Protein AF-A0A925FTX2-F1 (afdb_monomer)

Foldseek 3Di:
DVPVCLLDVPPPDQPDDPNDGDDPDPPPVSVVDCVNVVVLVVLVVLLVVLVVCLVVDPDPVVNVVSVVSNVVSVCSNDPD

Structure (mmCIF, N/CA/C/O backbone):
data_AF-A0A925FTX2-F1
#
_entry.id   AF-A0A925FTX2-F1
#
loop_
_atom_site.group_PDB
_atom_site.id
_atom_site.type_symbol
_atom_site.label_atom_id
_atom_site.label_alt_id
_atom_site.label_comp_id
_atom_site.label_asym_id
_atom_site.label_entity_id
_atom_site.label_seq_id
_atom_site.pdbx_PDB_ins_code
_atom_site.Cartn_x
_atom_site.Cartn_y
_atom_site.Cartn_z
_atom_site.occupancy
_atom_site.B_iso_or_equiv
_atom_site.auth_seq_id
_atom_site.auth_comp_id
_atom_site.auth_asym_id
_atom_site.auth_atom_id
_atom_site.pdbx_PDB_model_num
ATOM 1 N N . GLU A 1 1 ? 6.328 12.183 -5.904 1.00 51.00 1 GLU A N 1
ATOM 2 C CA . GLU A 1 1 ? 5.838 12.380 -7.292 1.00 51.00 1 GLU A CA 1
ATOM 3 C C . GLU A 1 1 ? 6.616 11.611 -8.373 1.00 51.00 1 GLU A C 1
ATOM 5 O O . GLU A 1 1 ? 6.035 11.295 -9.398 1.00 51.00 1 GLU A O 1
ATOM 10 N N . ARG A 1 2 ? 7.871 11.187 -8.147 1.00 53.50 2 ARG A N 1
ATOM 11 C CA . ARG A 1 2 ? 8.683 10.453 -9.148 1.00 53.50 2 ARG A CA 1
ATOM 12 C C . ARG A 1 2 ? 8.307 8.990 -9.420 1.00 53.50 2 ARG A C 1
ATOM 14 O O . ARG A 1 2 ? 8.752 8.417 -10.405 1.00 53.50 2 ARG A O 1
ATOM 21 N N . PHE A 1 3 ? 7.499 8.378 -8.559 1.00 53.62 3 PHE A N 1
ATOM 22 C CA . PHE A 1 3 ? 7.177 6.950 -8.650 1.00 53.62 3 PHE A CA 1
ATOM 23 C C . PHE A 1 3 ? 6.174 6.637 -9.776 1.00 53.62 3 PHE A C 1
ATOM 25 O O . PHE A 1 3 ? 6.216 5.561 -10.360 1.00 53.62 3 PHE A O 1
ATOM 32 N N . ASN A 1 4 ? 5.313 7.599 -10.130 1.00 59.94 4 ASN A N 1
ATOM 33 C CA . ASN A 1 4 ? 4.300 7.417 -11.174 1.00 59.94 4 ASN A CA 1
ATOM 34 C C . ASN A 1 4 ? 4.925 7.319 -12.581 1.00 59.94 4 ASN A C 1
ATOM 36 O O . ASN A 1 4 ? 4.485 6.516 -13.394 1.00 59.94 4 ASN A O 1
ATOM 40 N N . THR A 1 5 ? 6.005 8.066 -12.839 1.00 61.44 5 THR A N 1
ATOM 41 C CA . THR A 1 5 ? 6.738 8.076 -14.123 1.00 61.44 5 THR A CA 1
ATOM 42 C C . THR A 1 5 ? 7.511 6.781 -14.389 1.00 61.44 5 THR A C 1
ATOM 44 O O . THR A 1 5 ? 7.767 6.439 -15.536 1.00 61.44 5 THR A O 1
ATOM 47 N N . ILE A 1 6 ? 7.882 6.047 -13.335 1.00 62.34 6 ILE A N 1
ATOM 48 C CA . ILE A 1 6 ? 8.615 4.776 -13.453 1.00 62.34 6 ILE A CA 1
ATOM 49 C C . ILE A 1 6 ? 7.656 3.624 -13.783 1.00 62.34 6 ILE A C 1
ATOM 51 O O . ILE A 1 6 ? 8.032 2.692 -14.489 1.00 62.34 6 ILE A O 1
ATOM 55 N N . ILE A 1 7 ? 6.418 3.684 -13.285 1.00 64.94 7 ILE A N 1
ATOM 56 C CA . ILE A 1 7 ? 5.429 2.614 -13.475 1.00 64.94 7 ILE A CA 1
ATOM 57 C C . ILE A 1 7 ? 4.635 2.801 -14.767 1.00 64.94 7 ILE A C 1
ATOM 59 O O . ILE A 1 7 ? 4.324 1.820 -15.440 1.00 64.94 7 ILE A O 1
ATOM 63 N N . ASN A 1 8 ? 4.350 4.050 -15.131 1.00 56.44 8 ASN A N 1
ATOM 64 C CA . ASN A 1 8 ? 3.767 4.398 -16.413 1.00 56.44 8 ASN A CA 1
ATOM 65 C C . ASN A 1 8 ? 4.721 5.360 -17.128 1.00 56.44 8 ASN A C 1
ATOM 67 O O . ASN A 1 8 ? 4.622 6.573 -16.913 1.00 56.44 8 ASN A O 1
ATOM 71 N N . PRO A 1 9 ? 5.673 4.857 -17.936 1.00 57.97 9 PRO A N 1
ATOM 72 C CA . PRO A 1 9 ? 6.443 5.734 -18.791 1.00 57.97 9 PRO A CA 1
ATOM 73 C C . PRO A 1 9 ? 5.468 6.309 -19.819 1.00 57.97 9 PRO A C 1
ATOM 75 O O . PRO A 1 9 ? 5.192 5.688 -20.844 1.00 57.97 9 PRO A O 1
ATOM 78 N N . SER A 1 10 ? 4.940 7.513 -19.571 1.00 53.00 10 SER A N 1
ATOM 79 C CA . SER A 1 10 ? 4.596 8.356 -20.704 1.00 53.00 10 SER A CA 1
ATOM 80 C C . SER A 1 10 ? 5.907 8.505 -21.453 1.00 53.00 10 SER A C 1
ATOM 82 O O . SER A 1 10 ? 6.896 8.997 -20.909 1.00 53.00 10 SER A O 1
ATOM 84 N N . THR A 1 11 ? 5.968 7.949 -22.658 1.00 52.22 11 THR A N 1
ATOM 85 C CA . THR A 1 11 ? 7.085 8.177 -23.560 1.00 52.22 11 THR A CA 1
ATOM 86 C C . THR A 1 11 ? 7.173 9.684 -23.721 1.00 52.22 11 THR A C 1
ATOM 88 O O . THR A 1 11 ? 6.384 10.275 -24.459 1.00 52.22 11 THR A O 1
ATOM 91 N N . GLY A 1 12 ? 8.070 10.310 -22.955 1.00 56.09 12 GLY A N 1
ATOM 92 C CA . GLY A 1 12 ? 8.532 11.664 -23.174 1.00 56.09 12 GLY A CA 1
ATOM 93 C C . GLY A 1 12 ? 9.203 11.630 -24.528 1.00 56.09 12 GLY A C 1
ATOM 94 O O . GLY A 1 12 ? 10.398 11.366 -24.632 1.00 56.09 12 GLY A O 1
ATOM 95 N N . GLY A 1 13 ? 8.379 11.748 -25.566 1.00 57.12 13 GLY A N 1
ATOM 96 C CA . GLY A 1 13 ? 8.840 11.839 -26.928 1.00 57.12 13 GLY A CA 1
ATOM 97 C C . GLY A 1 13 ? 9.789 13.028 -27.018 1.00 57.12 13 GLY A C 1
ATOM 98 O O . GLY A 1 13 ? 9.646 13.979 -26.243 1.00 57.12 13 GLY A O 1
ATOM 99 N N . PRO A 1 14 ? 10.771 12.968 -27.923 1.00 55.03 14 PRO A N 1
ATOM 100 C CA . PRO A 1 14 ? 11.711 14.057 -28.123 1.00 55.03 14 PRO A CA 1
ATOM 101 C C . PRO A 1 14 ? 10.952 15.383 -28.224 1.00 55.03 14 PRO A C 1
ATOM 103 O O . PRO A 1 14 ? 10.148 15.582 -29.134 1.00 55.03 14 PRO A O 1
ATOM 106 N N . SER A 1 15 ? 11.168 16.281 -27.262 1.00 60.84 15 SER A N 1
ATOM 107 C CA . SER A 1 15 ? 10.616 17.627 -27.334 1.00 60.84 15 SER A CA 1
ATOM 108 C C . SER A 1 15 ? 11.443 18.391 -28.359 1.00 60.84 15 SER A C 1
ATOM 110 O O . SER A 1 15 ? 12.553 18.840 -28.067 1.00 60.84 15 SER A O 1
ATOM 112 N N . THR A 1 16 ? 10.930 18.467 -29.584 1.00 50.94 16 THR A N 1
ATOM 113 C CA . THR A 1 16 ? 11.543 19.221 -30.675 1.00 50.94 16 THR A CA 1
ATOM 114 C C . THR A 1 16 ? 11.136 20.683 -30.560 1.00 50.94 16 THR A C 1
ATOM 116 O O . THR A 1 16 ? 9.972 21.027 -30.746 1.00 50.94 16 THR A O 1
ATOM 119 N N . PHE A 1 17 ? 12.104 21.556 -30.291 1.00 56.44 17 PHE A N 1
ATOM 120 C CA . PHE A 1 17 ? 11.937 23.004 -30.412 1.00 56.44 17 PHE A CA 1
ATOM 121 C C . PHE A 1 17 ? 12.955 23.496 -31.441 1.00 56.44 17 PHE A C 1
ATOM 123 O O . PHE A 1 17 ? 14.155 23.282 -31.281 1.00 56.44 17 PHE A O 1
ATOM 130 N N . GLY A 1 18 ? 12.483 24.082 -32.545 1.00 65.69 18 GLY A N 1
ATOM 131 C CA . GLY A 1 18 ? 13.359 24.660 -33.574 1.00 65.69 18 GLY A CA 1
ATOM 132 C C . GLY A 1 18 ? 14.358 23.682 -34.213 1.00 65.69 18 GLY A C 1
ATOM 133 O O . GLY A 1 18 ? 15.493 24.062 -34.471 1.00 65.69 18 GLY A O 1
ATOM 134 N N . GLY A 1 19 ? 13.972 22.420 -34.435 1.00 65.00 19 GLY A N 1
ATOM 135 C CA . GLY A 1 19 ? 14.827 21.414 -35.089 1.00 65.00 19 GLY A CA 1
ATOM 136 C C . GLY A 1 19 ? 15.879 20.758 -34.188 1.00 65.00 19 GLY A C 1
ATOM 137 O O . GLY A 1 19 ? 16.557 19.831 -34.624 1.00 65.00 19 GLY A O 1
ATOM 138 N N . ILE A 1 20 ? 15.985 21.172 -32.923 1.00 70.56 20 ILE A N 1
ATOM 139 C CA . ILE A 1 20 ? 16.865 20.538 -31.940 1.00 70.56 20 ILE A CA 1
ATOM 140 C C . ILE A 1 20 ? 16.057 19.500 -31.159 1.00 70.56 20 ILE A C 1
ATOM 142 O O . ILE A 1 20 ? 15.022 19.808 -30.565 1.00 70.56 20 ILE A O 1
ATOM 146 N N 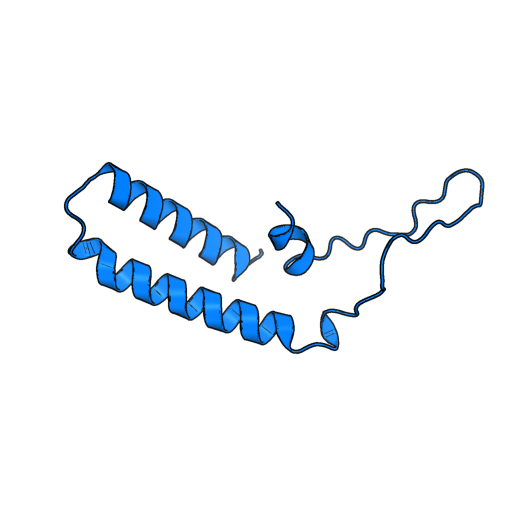. VAL 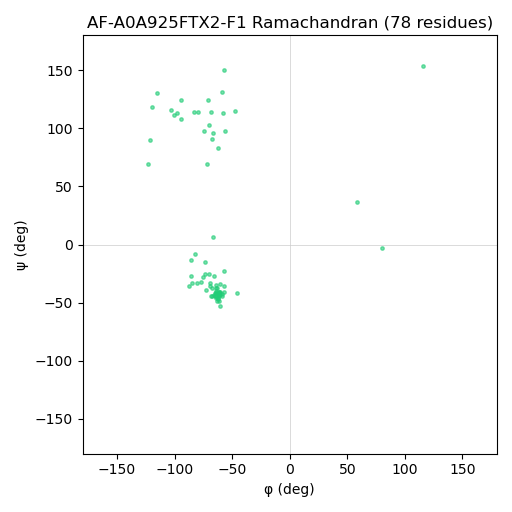A 1 21 ? 16.539 18.257 -31.161 1.00 65.00 21 VAL A N 1
ATOM 147 C CA . VAL A 1 21 ? 16.009 17.166 -30.337 1.00 65.00 21 VAL A CA 1
ATOM 148 C C . VAL A 1 21 ? 16.828 17.101 -29.053 1.00 65.00 21 VAL A C 1
ATOM 150 O O . VAL A 1 21 ? 17.982 16.681 -29.080 1.00 65.00 21 VAL A O 1
ATOM 153 N N . ILE A 1 22 ? 16.240 17.505 -27.926 1.00 65.06 22 ILE A N 1
ATOM 154 C CA . ILE A 1 22 ? 16.883 17.363 -26.615 1.00 65.06 22 ILE A CA 1
ATOM 155 C C . ILE A 1 22 ? 16.257 16.175 -25.886 1.00 65.06 22 ILE A C 1
ATOM 157 O O . ILE A 1 22 ? 15.069 16.180 -25.573 1.00 65.06 22 ILE A O 1
ATOM 161 N N . THR A 1 23 ? 17.064 15.144 -25.633 1.00 61.12 23 THR A N 1
ATOM 162 C CA . THR A 1 23 ? 16.671 13.982 -24.825 1.00 61.12 23 THR A CA 1
ATOM 163 C C . THR A 1 23 ? 17.254 14.152 -23.426 1.00 61.12 23 THR A C 1
ATOM 165 O O . THR A 1 23 ? 18.471 14.107 -23.255 1.00 61.12 23 THR A O 1
ATOM 168 N N . PHE A 1 24 ? 16.404 14.368 -22.422 1.00 56.50 24 PHE A N 1
ATOM 169 C CA . PHE A 1 24 ? 16.827 14.471 -21.025 1.00 56.50 24 PHE A CA 1
ATOM 170 C C . PHE A 1 24 ? 16.616 13.136 -20.301 1.00 56.50 24 PHE A C 1
ATOM 172 O O . PHE A 1 24 ? 15.483 12.728 -20.058 1.00 56.50 24 PHE A O 1
ATOM 179 N N . GLY A 1 25 ? 17.719 12.490 -19.912 1.00 57.75 25 GLY A N 1
ATOM 180 C CA . GLY A 1 25 ? 17.736 11.319 -19.029 1.00 57.75 25 GLY A CA 1
ATOM 181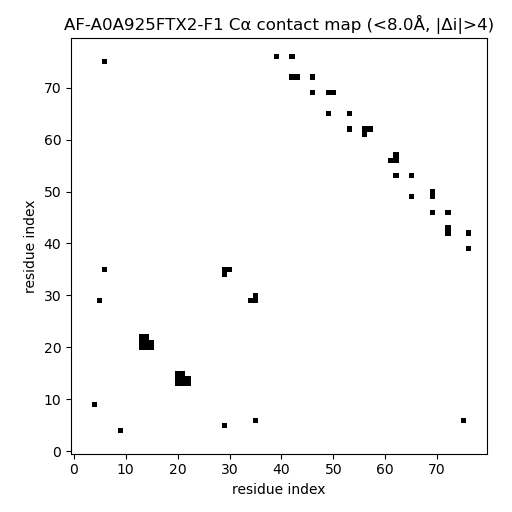 C C . GLY A 1 25 ? 18.265 10.041 -19.694 1.00 57.75 25 GLY A C 1
ATOM 182 O O . GLY A 1 25 ? 18.183 9.901 -20.914 1.00 57.75 25 GLY A O 1
ATOM 183 N N . PRO A 1 26 ? 18.832 9.099 -18.913 1.00 54.19 26 PRO A N 1
ATOM 184 C CA . PRO A 1 26 ? 19.226 7.799 -19.441 1.00 54.19 26 PRO A CA 1
ATOM 185 C C . PRO A 1 26 ? 17.996 7.104 -20.036 1.00 54.19 26 PRO A C 1
ATOM 187 O O . PRO A 1 26 ? 16.958 7.025 -19.377 1.00 54.19 26 PRO A O 1
ATOM 190 N N . SER A 1 27 ? 18.108 6.583 -21.264 1.00 55.62 27 SER A N 1
ATOM 191 C CA . SER A 1 27 ? 17.083 5.726 -21.867 1.00 55.62 27 SER A CA 1
ATOM 192 C C . SER A 1 27 ? 17.107 4.363 -21.170 1.00 55.62 27 SER A C 1
ATOM 194 O O . SER A 1 27 ? 17.583 3.362 -21.710 1.00 55.62 27 SER A O 1
ATOM 196 N N . VAL A 1 28 ? 16.680 4.329 -19.910 1.00 54.25 28 VAL A N 1
ATOM 197 C CA . VAL A 1 28 ? 16.489 3.077 -19.190 1.00 54.25 28 VAL A CA 1
ATOM 198 C C . VAL A 1 28 ? 15.284 2.424 -19.839 1.00 54.25 28 VAL A C 1
ATOM 200 O O . VAL A 1 28 ? 14.148 2.853 -19.647 1.00 54.25 28 VAL A O 1
ATOM 203 N N . ASP A 1 29 ? 15.541 1.425 -20.676 1.00 56.72 29 ASP A N 1
ATOM 204 C CA . ASP A 1 29 ? 14.485 0.593 -21.224 1.00 56.72 29 ASP A CA 1
ATOM 205 C C . ASP A 1 29 ? 13.909 -0.214 -20.061 1.00 56.72 29 ASP A C 1
ATOM 207 O O . ASP A 1 29 ? 14.414 -1.275 -19.700 1.00 56.72 29 ASP A O 1
ATOM 211 N N . VAL A 1 30 ? 12.881 0.337 -19.415 1.00 56.84 30 VAL A N 1
ATOM 212 C CA . VAL A 1 30 ? 12.249 -0.243 -18.225 1.00 56.84 30 VAL A CA 1
ATOM 213 C C . VAL A 1 30 ? 11.752 -1.669 -18.520 1.00 56.84 30 VAL A C 1
ATOM 215 O O . VAL A 1 30 ? 11.657 -2.489 -17.612 1.00 56.84 30 VAL A O 1
ATOM 218 N N . ARG A 1 31 ? 11.519 -2.007 -19.801 1.00 56.72 31 ARG A N 1
ATOM 219 C CA . ARG A 1 31 ? 11.136 -3.350 -20.268 1.00 56.72 31 ARG A CA 1
ATOM 220 C C . ARG A 1 31 ? 12.288 -4.358 -20.235 1.00 56.72 31 ARG A C 1
ATOM 222 O O . ARG A 1 31 ? 12.020 -5.549 -20.141 1.00 56.72 31 ARG A O 1
ATOM 229 N N . LYS A 1 32 ? 13.546 -3.906 -20.309 1.00 57.81 32 LYS A N 1
ATOM 230 C CA . LYS A 1 32 ? 14.750 -4.755 -20.182 1.00 57.81 32 LYS A CA 1
ATOM 231 C C . LYS A 1 32 ? 15.129 -5.038 -18.733 1.00 57.81 32 LYS A C 1
ATOM 233 O O . LYS A 1 32 ? 16.043 -5.815 -18.484 1.00 57.81 32 LYS A O 1
ATOM 238 N N . THR A 1 33 ? 14.470 -4.383 -17.785 1.00 58.97 33 THR A N 1
ATOM 239 C CA . THR A 1 33 ? 14.792 -4.489 -16.366 1.00 58.97 33 THR A CA 1
ATOM 240 C C . THR A 1 33 ? 13.622 -5.133 -15.634 1.00 58.97 33 THR A C 1
ATOM 242 O O . TH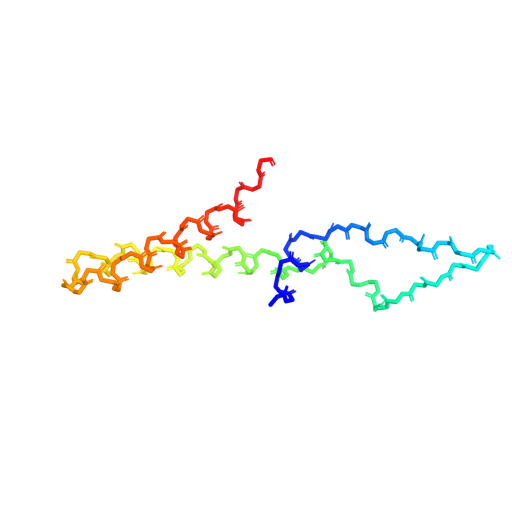R A 1 33 ? 12.492 -4.660 -15.745 1.00 58.97 33 THR A O 1
ATOM 245 N N . ASP A 1 34 ? 13.878 -6.153 -14.814 1.00 72.00 34 ASP A N 1
ATOM 246 C CA . ASP A 1 34 ? 12.845 -6.821 -13.999 1.00 72.00 34 ASP A CA 1
ATOM 247 C C . ASP A 1 34 ? 12.244 -5.925 -12.899 1.00 72.00 34 ASP A C 1
ATOM 249 O O . ASP A 1 34 ? 11.428 -6.364 -12.086 1.00 72.00 34 ASP A O 1
ATOM 253 N N . ILE A 1 35 ? 12.608 -4.641 -12.875 1.00 78.94 35 ILE A N 1
ATOM 254 C CA . ILE A 1 35 ? 12.162 -3.659 -11.890 1.00 78.94 35 ILE A CA 1
ATOM 255 C C . ILE A 1 35 ? 10.636 -3.538 -11.844 1.00 78.94 35 ILE A C 1
ATOM 257 O O . ILE A 1 35 ? 10.074 -3.385 -10.763 1.00 78.94 35 ILE A O 1
ATOM 261 N N . ILE A 1 36 ? 9.949 -3.664 -12.989 1.00 8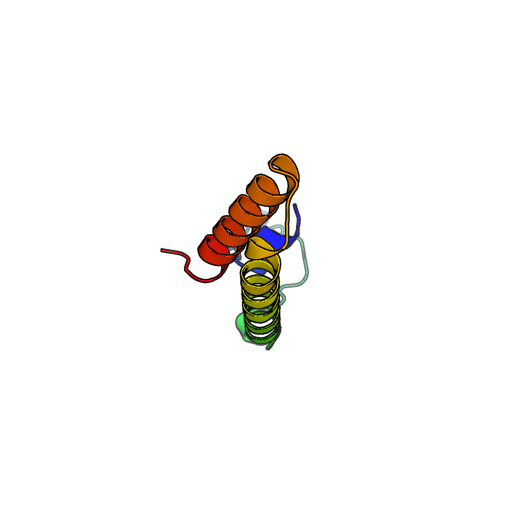0.69 36 ILE A N 1
ATOM 262 C CA . ILE A 1 36 ? 8.481 -3.605 -13.050 1.00 80.69 36 ILE A CA 1
ATOM 263 C C . ILE A 1 36 ? 7.880 -4.824 -12.350 1.00 80.69 36 ILE A C 1
ATOM 265 O O . ILE A 1 36 ? 6.934 -4.687 -11.575 1.00 80.69 36 ILE A O 1
ATOM 269 N N . SER A 1 37 ? 8.428 -6.014 -12.601 1.00 84.50 37 SER A N 1
ATOM 270 C CA . SER A 1 37 ? 7.961 -7.264 -11.997 1.00 84.50 37 SER A CA 1
ATOM 271 C C . SER A 1 37 ? 8.182 -7.261 -10.484 1.00 84.50 37 SER A C 1
ATOM 273 O O . SER A 1 37 ? 7.259 -7.582 -9.733 1.00 84.50 37 SER A O 1
ATOM 275 N N . VAL A 1 38 ? 9.356 -6.810 -10.029 1.00 89.00 38 VAL A N 1
ATOM 276 C CA . VAL A 1 38 ? 9.670 -6.661 -8.600 1.00 89.00 38 VAL A CA 1
ATOM 277 C C . VAL A 1 38 ? 8.753 -5.630 -7.944 1.00 89.00 38 VAL A C 1
ATOM 279 O O . VAL A 1 38 ? 8.132 -5.936 -6.930 1.00 89.00 38 VAL A O 1
ATOM 282 N N . ALA A 1 39 ? 8.589 -4.443 -8.538 1.00 88.12 39 ALA A N 1
ATOM 283 C CA . ALA A 1 39 ? 7.711 -3.401 -8.005 1.00 88.12 39 ALA A CA 1
ATOM 284 C C . ALA A 1 39 ? 6.242 -3.854 -7.931 1.00 88.12 39 ALA A C 1
ATOM 286 O O . ALA A 1 39 ? 5.558 -3.602 -6.943 1.00 88.12 39 ALA A O 1
ATOM 287 N N . LYS A 1 40 ? 5.739 -4.569 -8.945 1.00 89.38 40 LYS A N 1
ATOM 288 C CA . LYS A 1 40 ? 4.387 -5.148 -8.899 1.00 89.38 40 LYS A CA 1
ATOM 289 C C . LYS A 1 40 ? 4.264 -6.206 -7.800 1.00 89.38 40 LYS A C 1
ATOM 291 O O . LYS A 1 40 ? 3.240 -6.248 -7.121 1.00 89.38 40 LYS A O 1
ATOM 296 N N . GLY A 1 41 ? 5.285 -7.042 -7.613 1.00 93.31 41 GLY A N 1
ATOM 297 C CA . GLY A 1 41 ? 5.334 -8.038 -6.543 1.00 93.31 41 GLY A CA 1
ATOM 298 C C . GLY A 1 41 ? 5.282 -7.408 -5.151 1.00 93.31 41 GLY A C 1
ATOM 299 O O . GLY A 1 41 ? 4.440 -7.788 -4.338 1.00 93.31 41 GLY A O 1
ATOM 300 N N . THR A 1 42 ? 6.109 -6.392 -4.897 1.00 94.25 42 THR A N 1
ATOM 301 C CA . THR A 1 42 ? 6.143 -5.69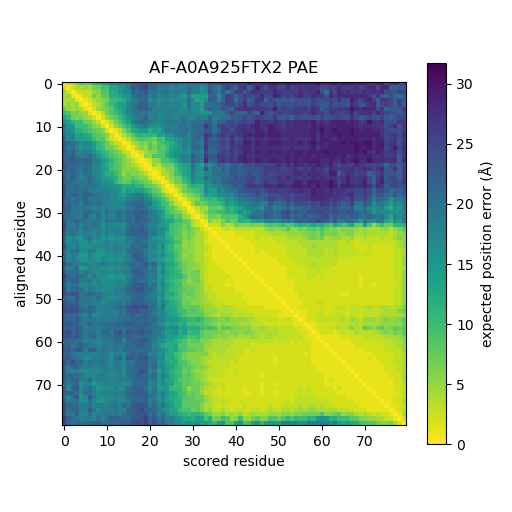5 -3.602 1.00 94.25 42 THR A CA 1
ATOM 302 C C . THR A 1 42 ? 4.835 -4.964 -3.309 1.00 94.25 42 THR A C 1
ATOM 304 O O . THR A 1 42 ? 4.313 -5.067 -2.202 1.00 94.25 42 THR A O 1
ATOM 307 N N . LEU A 1 43 ? 4.244 -4.296 -4.305 1.00 94.31 43 LEU A N 1
ATOM 308 C CA . LEU A 1 43 ? 2.946 -3.631 -4.164 1.00 94.31 43 LEU A CA 1
ATOM 309 C C . LEU A 1 43 ? 1.808 -4.616 -3.858 1.00 94.31 43 LEU A C 1
ATOM 311 O O . LEU A 1 43 ? 0.923 -4.307 -3.060 1.00 94.31 43 LEU A O 1
ATOM 315 N N . ARG A 1 44 ? 1.827 -5.813 -4.461 1.00 95.19 44 ARG A N 1
ATOM 316 C CA . ARG A 1 44 ? 0.857 -6.876 -4.149 1.00 95.19 44 ARG A CA 1
ATOM 317 C C . ARG A 1 44 ? 0.994 -7.364 -2.707 1.00 95.19 44 ARG A C 1
ATOM 319 O O . ARG A 1 44 ? -0.033 -7.546 -2.060 1.00 95.19 44 ARG A O 1
ATOM 326 N N . GLY A 1 45 ? 2.227 -7.531 -2.222 1.00 96.25 45 GLY A N 1
ATOM 327 C CA . GLY A 1 45 ? 2.506 -7.870 -0.823 1.00 96.25 45 GLY A CA 1
ATOM 328 C C . GLY A 1 45 ? 1.981 -6.800 0.133 1.00 96.25 45 GLY A C 1
ATOM 329 O O . GLY A 1 45 ? 1.134 -7.088 0.970 1.00 96.25 45 GLY A O 1
ATOM 330 N N . LEU A 1 46 ? 2.358 -5.539 -0.095 1.00 95.38 46 LEU A N 1
ATOM 331 C CA . LEU A 1 46 ? 1.911 -4.413 0.729 1.00 95.38 46 LEU A CA 1
ATOM 332 C C . LEU A 1 46 ? 0.379 -4.297 0.789 1.00 95.38 46 LEU A C 1
ATOM 334 O O . LEU A 1 46 ? -0.190 -4.056 1.850 1.00 95.38 46 LEU A O 1
ATOM 338 N N . ARG A 1 47 ? -0.315 -4.498 -0.341 1.00 95.50 47 ARG A N 1
ATOM 339 C CA . ARG A 1 47 ? -1.785 -4.507 -0.372 1.00 95.50 47 ARG A CA 1
ATOM 340 C C . ARG A 1 47 ? -2.370 -5.619 0.505 1.00 95.50 47 ARG A C 1
ATOM 342 O O . ARG A 1 47 ? -3.385 -5.393 1.160 1.00 95.50 47 ARG A O 1
ATOM 349 N N . ALA A 1 48 ? -1.768 -6.808 0.495 1.00 96.75 48 ALA A N 1
ATOM 350 C CA . ALA A 1 48 ? -2.209 -7.925 1.325 1.00 96.75 48 ALA A CA 1
ATOM 351 C C . ALA A 1 48 ? -2.017 -7.623 2.819 1.00 96.75 48 ALA A C 1
ATOM 353 O O . ALA A 1 48 ? -2.951 -7.825 3.593 1.00 96.75 48 ALA A O 1
ATOM 354 N N . ASP A 1 49 ? -0.873 -7.051 3.196 1.00 96.38 49 ASP A N 1
ATOM 355 C CA . ASP A 1 49 ? -0.575 -6.671 4.582 1.00 96.38 49 ASP A CA 1
ATOM 356 C C . ASP A 1 49 ? -1.557 -5.613 5.107 1.00 96.38 49 ASP A C 1
ATOM 358 O O . ASP A 1 49 ? -2.087 -5.722 6.216 1.00 96.38 49 ASP A O 1
ATOM 362 N N . ILE A 1 50 ? -1.877 -4.606 4.287 1.00 95.31 50 ILE A N 1
ATOM 363 C CA . ILE A 1 50 ? -2.875 -3.591 4.647 1.00 95.31 50 ILE A CA 1
ATOM 364 C C . ILE A 1 50 ? -4.253 -4.236 4.839 1.00 95.31 50 ILE A C 1
ATOM 366 O O . ILE A 1 50 ? -4.925 -3.988 5.839 1.00 95.31 50 ILE A O 1
ATOM 370 N N . ASN A 1 51 ? -4.674 -5.109 3.924 1.00 95.44 51 ASN A N 1
ATOM 371 C CA . ASN A 1 51 ? -5.965 -5.786 4.038 1.00 95.44 51 ASN A CA 1
ATOM 372 C C . ASN A 1 51 ? -6.052 -6.703 5.266 1.00 95.44 51 ASN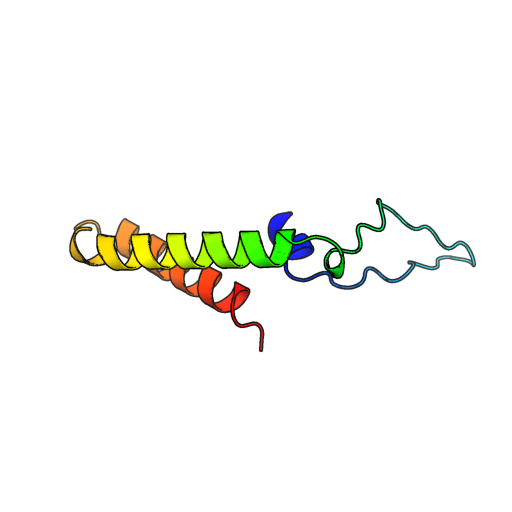 A C 1
ATOM 374 O O . ASN A 1 51 ? -7.112 -6.787 5.884 1.00 95.44 51 ASN A O 1
ATOM 378 N N . ALA A 1 52 ? -4.950 -7.353 5.645 1.00 96.44 52 ALA A N 1
ATOM 379 C CA . ALA A 1 52 ? -4.878 -8.179 6.847 1.00 96.44 52 ALA A CA 1
ATOM 380 C C . ALA A 1 52 ? -4.940 -7.347 8.140 1.00 96.44 52 ALA A C 1
ATOM 382 O O . ALA A 1 52 ? -5.501 -7.799 9.137 1.00 96.44 52 ALA A O 1
ATOM 383 N N . THR A 1 53 ? -4.396 -6.127 8.129 1.00 94.12 53 THR A N 1
ATOM 384 C CA . THR A 1 53 ? -4.362 -5.239 9.303 1.00 94.12 53 THR A CA 1
ATOM 385 C C . THR A 1 53 ? -5.630 -4.403 9.465 1.00 94.12 53 THR A C 1
ATOM 387 O O . THR A 1 53 ? -6.001 -4.100 10.599 1.00 94.12 53 THR A O 1
ATOM 390 N N . LEU A 1 54 ? -6.356 -4.088 8.385 1.00 92.31 54 LEU A N 1
ATOM 391 C CA . LEU A 1 54 ? -7.584 -3.275 8.401 1.00 92.31 54 LEU A CA 1
ATOM 392 C C . LEU A 1 54 ? -8.619 -3.641 9.491 1.00 92.31 54 LEU A C 1
ATOM 394 O O . LEU A 1 54 ? -9.171 -2.712 10.086 1.00 92.31 54 LEU A O 1
ATOM 398 N N . PRO A 1 55 ? -8.901 -4.926 9.795 1.00 92.62 55 PRO A N 1
ATOM 399 C CA . PRO A 1 55 ? -9.843 -5.300 10.855 1.00 92.62 55 PRO A CA 1
ATOM 400 C C . PRO A 1 55 ? -9.376 -4.915 12.265 1.00 92.62 55 PRO A C 1
ATOM 402 O O . PRO A 1 55 ? -10.204 -4.707 13.147 1.00 92.62 55 PRO A O 1
ATOM 405 N N . SER A 1 56 ? -8.060 -4.830 12.476 1.00 94.50 56 SER A N 1
ATOM 406 C CA . SER A 1 56 ? -7.439 -4.525 13.773 1.00 94.50 56 SER A CA 1
ATOM 407 C C . SER A 1 56 ? -7.307 -3.024 14.048 1.00 94.50 56 SER A C 1
ATOM 409 O O . SER A 1 56 ? -7.065 -2.615 15.183 1.00 94.50 56 SER A O 1
ATOM 411 N N . VAL A 1 57 ? -7.488 -2.187 13.023 1.00 94.44 57 VAL A N 1
ATOM 412 C CA . VAL A 1 57 ? -7.388 -0.733 13.146 1.00 94.44 57 VAL A CA 1
ATOM 413 C C . VAL A 1 57 ? -8.686 -0.182 13.732 1.00 94.44 57 VAL A C 1
ATOM 415 O O . VAL A 1 57 ? -9.742 -0.233 13.102 1.00 94.44 57 VAL A O 1
ATOM 418 N N . SER A 1 58 ? -8.606 0.369 14.940 1.00 93.38 58 SER A N 1
ATOM 419 C CA . SER A 1 58 ? -9.735 1.003 15.630 1.00 93.38 58 SER A CA 1
ATOM 420 C C . SER A 1 58 ? -9.936 2.464 15.223 1.00 93.38 58 SER A C 1
ATOM 422 O O . SER A 1 58 ? -11.074 2.930 15.159 1.00 93.38 58 SER A O 1
ATOM 424 N N . ASP A 1 59 ? -8.853 3.182 14.907 1.00 95.38 59 ASP A N 1
ATOM 425 C CA . ASP A 1 59 ? -8.928 4.579 14.489 1.00 95.38 59 ASP A CA 1
ATOM 426 C C . ASP A 1 59 ? -9.531 4.726 13.086 1.00 95.38 59 ASP A C 1
ATOM 428 O O . ASP A 1 59 ? -9.054 4.175 12.089 1.00 95.38 59 ASP A O 1
ATOM 432 N N . LYS A 1 60 ? -10.587 5.532 13.011 1.00 94.75 60 LYS A N 1
ATOM 433 C CA . LYS A 1 60 ? -11.367 5.750 11.798 1.00 94.75 60 LYS A CA 1
ATOM 434 C C . LYS A 1 60 ? -10.560 6.484 10.725 1.00 94.75 60 LYS A C 1
ATOM 436 O O . LYS A 1 60 ? -10.679 6.135 9.553 1.00 94.75 60 LYS A O 1
ATOM 441 N N . MET A 1 61 ? -9.718 7.445 11.112 1.00 95.31 61 MET A N 1
ATOM 442 C CA . MET A 1 61 ? -8.888 8.188 10.155 1.00 95.31 61 MET A CA 1
ATOM 443 C C . MET A 1 61 ? -7.816 7.292 9.536 1.00 95.31 61 MET A C 1
ATOM 445 O O . MET A 1 61 ? -7.662 7.261 8.315 1.00 95.31 61 MET A O 1
ATOM 449 N N . THR A 1 62 ? -7.148 6.482 10.356 1.00 95.12 62 THR A N 1
ATOM 450 C CA . THR A 1 62 ? -6.174 5.488 9.891 1.00 95.12 62 THR A CA 1
ATOM 451 C C . THR A 1 62 ? -6.8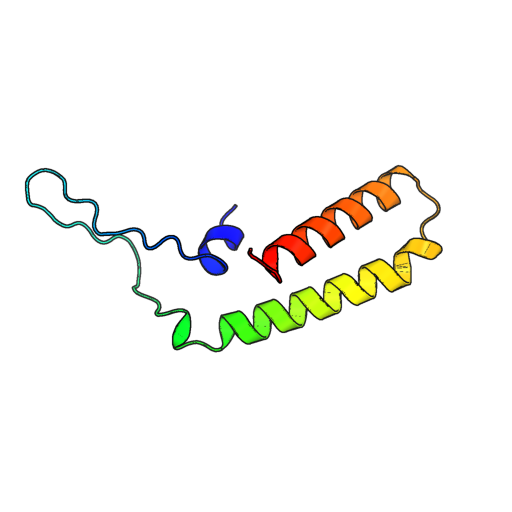14 4.483 8.929 1.00 95.12 62 THR A C 1
ATOM 453 O O . THR A 1 62 ? -6.247 4.204 7.874 1.00 95.12 62 THR A O 1
ATOM 456 N N . ARG A 1 63 ? -8.029 3.989 9.218 1.00 95.06 63 ARG A N 1
ATOM 457 C CA . ARG A 1 63 ? -8.755 3.095 8.294 1.00 95.06 63 ARG A CA 1
ATOM 458 C C . ARG A 1 63 ? -9.000 3.732 6.930 1.00 95.06 63 ARG A C 1
ATOM 460 O O . ARG A 1 63 ? -8.791 3.064 5.921 1.00 95.06 63 ARG A O 1
ATOM 467 N N . TYR A 1 64 ? -9.417 4.997 6.890 1.00 96.75 64 TYR A N 1
ATOM 468 C CA . TYR A 1 64 ? -9.643 5.697 5.624 1.00 96.75 64 TYR A CA 1
ATOM 469 C C . TYR A 1 64 ? -8.357 5.872 4.818 1.00 96.75 64 TYR A C 1
ATOM 471 O O . TYR A 1 64 ? -8.355 5.617 3.616 1.00 96.75 64 TYR A O 1
ATOM 479 N N . HIS A 1 65 ? -7.245 6.217 5.468 1.00 96.50 65 HIS A N 1
ATOM 480 C CA . HIS A 1 65 ? -5.954 6.306 4.786 1.00 96.50 65 HIS A CA 1
ATOM 481 C C . HIS A 1 65 ? -5.503 4.962 4.209 1.00 96.50 65 HIS A C 1
ATOM 483 O O . HIS A 1 65 ? -5.042 4.903 3.073 1.00 96.50 65 HIS A O 1
ATOM 489 N N . LEU A 1 66 ? -5.670 3.871 4.957 1.00 95.94 66 LEU A N 1
ATOM 490 C CA . LEU A 1 66 ? -5.324 2.535 4.474 1.00 95.94 66 LEU A CA 1
ATOM 491 C C . LEU A 1 66 ? -6.190 2.104 3.282 1.00 95.94 66 LEU A C 1
ATOM 493 O O . LEU A 1 66 ? -5.674 1.502 2.341 1.00 95.94 66 LEU A O 1
ATOM 497 N N . GLN A 1 67 ? -7.478 2.454 3.282 1.00 95.31 67 GLN A N 1
ATOM 498 C CA . GLN A 1 67 ? -8.375 2.206 2.150 1.00 95.31 67 GLN A CA 1
ATOM 499 C C . GLN A 1 67 ? -7.943 2.979 0.894 1.00 95.31 67 GLN A C 1
ATOM 501 O O . GLN A 1 67 ? -7.823 2.374 -0.172 1.00 95.31 67 GLN A O 1
ATOM 506 N N . ASP A 1 68 ? -7.617 4.269 1.020 1.00 96.19 68 ASP A N 1
ATOM 507 C CA . ASP A 1 68 ? -7.118 5.086 -0.099 1.00 96.19 68 ASP A CA 1
ATOM 508 C C . ASP A 1 68 ? -5.802 4.531 -0.677 1.00 96.19 68 ASP A C 1
ATOM 510 O O . ASP A 1 68 ? -5.627 4.416 -1.894 1.00 96.19 68 ASP A O 1
ATOM 514 N N . VAL A 1 69 ? -4.887 4.084 0.191 1.00 96.06 69 VAL A N 1
ATOM 515 C CA . VAL A 1 69 ? -3.635 3.445 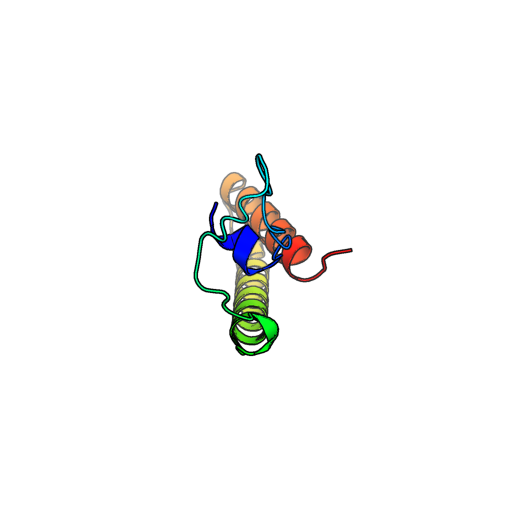-0.240 1.00 96.06 69 VAL A CA 1
ATOM 516 C C . VAL A 1 69 ? -3.908 2.161 -1.030 1.00 96.06 69 VAL A C 1
ATOM 518 O O . VAL A 1 69 ? -3.305 1.961 -2.087 1.00 96.06 69 VAL A O 1
ATOM 521 N N . VAL A 1 70 ? -4.829 1.305 -0.574 1.00 96.06 70 VAL A N 1
ATOM 522 C CA . VAL A 1 70 ? -5.214 0.073 -1.290 1.00 96.06 70 VAL A CA 1
ATOM 523 C C . VAL A 1 70 ? -5.803 0.384 -2.666 1.00 96.06 70 VAL A C 1
ATOM 525 O O . VAL A 1 70 ? -5.455 -0.282 -3.650 1.00 96.06 70 VAL A O 1
ATOM 528 N N . GLU A 1 71 ? -6.650 1.408 -2.769 1.00 95.69 71 GLU A N 1
ATOM 529 C CA . GLU A 1 71 ? -7.190 1.856 -4.054 1.00 95.69 71 GLU A CA 1
ATOM 530 C C . GLU A 1 71 ? -6.085 2.336 -4.992 1.00 95.69 71 GLU A C 1
ATOM 532 O O . GLU A 1 71 ? -6.032 1.926 -6.155 1.00 95.69 71 GLU A O 1
ATOM 537 N N . ARG A 1 72 ? -5.160 3.159 -4.492 1.00 94.69 72 ARG A N 1
ATOM 538 C CA . ARG A 1 72 ? -4.038 3.666 -5.282 1.00 94.69 72 ARG A CA 1
ATOM 539 C C . ARG A 1 72 ? -3.142 2.540 -5.783 1.00 94.69 72 ARG A C 1
ATOM 541 O O . ARG A 1 72 ? -2.767 2.545 -6.953 1.00 94.69 72 ARG A O 1
ATOM 548 N N . ILE A 1 73 ? -2.833 1.559 -4.935 1.00 94.31 73 ILE A N 1
ATOM 549 C CA . ILE A 1 73 ? -2.076 0.369 -5.341 1.00 94.31 73 ILE A CA 1
ATOM 550 C C . ILE A 1 73 ? -2.830 -0.396 -6.435 1.00 94.31 73 ILE A C 1
ATOM 552 O O . ILE A 1 73 ? -2.228 -0.815 -7.420 1.00 94.31 73 ILE A O 1
ATOM 556 N N . THR A 1 74 ? -4.147 -0.543 -6.305 1.00 93.69 74 THR A N 1
ATOM 557 C CA . THR A 1 74 ? -4.965 -1.258 -7.294 1.00 93.69 74 THR A CA 1
ATOM 558 C C . THR A 1 74 ? -4.962 -0.548 -8.648 1.00 93.69 74 THR A C 1
ATOM 560 O O . THR A 1 74 ? -4.703 -1.194 -9.658 1.00 93.69 74 THR A O 1
ATOM 563 N N . ARG A 1 75 ? -5.112 0.784 -8.678 1.00 91.88 75 ARG A N 1
ATOM 564 C CA . ARG A 1 75 ? -5.012 1.587 -9.915 1.00 91.88 75 ARG A CA 1
ATOM 565 C C . ARG A 1 75 ? -3.641 1.468 -10.592 1.00 91.88 75 ARG A C 1
ATOM 567 O O . ARG A 1 75 ? -3.554 1.507 -11.812 1.00 91.88 75 ARG A O 1
ATOM 574 N N . ILE A 1 76 ? -2.574 1.319 -9.805 1.00 87.25 76 ILE A N 1
ATOM 575 C CA . ILE A 1 76 ? -1.206 1.130 -10.312 1.00 87.25 76 ILE A CA 1
ATOM 576 C C . ILE A 1 76 ? -1.011 -0.280 -10.897 1.00 87.25 76 ILE A C 1
ATOM 578 O O . ILE A 1 76 ? -0.312 -0.448 -11.897 1.00 87.25 76 ILE A O 1
ATOM 582 N N . LEU A 1 77 ? -1.590 -1.305 -10.266 1.00 88.25 77 LEU A N 1
ATOM 583 C CA . LEU A 1 77 ? -1.459 -2.698 -10.706 1.00 88.25 77 LEU A CA 1
ATOM 584 C C . LEU A 1 77 ? -2.339 -3.026 -11.920 1.00 88.25 77 LEU A C 1
ATOM 586 O O . LEU A 1 77 ? -1.939 -3.862 -12.733 1.00 88.25 77 LEU A O 1
ATOM 590 N N . GLU A 1 78 ? -3.498 -2.376 -12.033 1.00 86.31 78 GLU A N 1
ATOM 591 C CA . GLU A 1 78 ? -4.510 -2.589 -13.073 1.00 86.31 78 GLU A CA 1
ATOM 592 C C . GLU A 1 78 ? -4.801 -1.283 -13.836 1.00 86.31 78 GLU A C 1
ATOM 594 O O . GLU A 1 78 ? -5.885 -0.708 -13.703 1.00 86.31 78 GLU A O 1
ATOM 599 N N . PRO A 1 79 ? -3.838 -0.783 -14.635 1.00 76.31 79 PRO A N 1
ATOM 600 C CA . PRO A 1 79 ? -4.099 0.330 -15.534 1.00 76.31 79 PRO A CA 1
ATOM 601 C C . PRO A 1 79 ? -5.059 -0.147 -16.635 1.00 76.31 79 PRO A C 1
ATOM 603 O O . PRO A 1 79 ? -4.716 -1.040 -17.412 1.00 76.31 79 PRO A O 1
ATOM 606 N N . LYS A 1 80 ? -6.275 0.405 -16.649 1.00 62.75 80 LYS A N 1
ATOM 607 C CA . LYS A 1 80 ? -7.228 0.264 -17.759 1.00 62.75 80 LYS A CA 1
ATOM 608 C C . LYS A 1 80 ? -6.875 1.205 -18.901 1.00 62.75 80 LYS A C 1
ATOM 610 O O . LYS A 1 80 ? -6.377 2.313 -18.601 1.00 62.75 80 LYS A O 1
#

Mean predicted aligned error: 13.17 Å

Radius of gyration: 17.84 Å; Cα contacts (8 Å, |Δi|>4): 29; chains: 1; bounding box: 31×33×51 Å

pLDDT: mean 77.86, std 17.59, range [50.94, 96.75]

Sequence (80 aa):
ERFNTIINPSTGGPSTFGGIVITFGPSVDVRKTDIISVAKGTLRGLRADINATLPSVSDKMTRYHLQDVVERITRILEPK

Nearest PDB structures (foldseek):
  5l89-assembly3_Y  TM=7.575E-01  e=3.691E+00  Rhodospirillum rubrum
  5l89-assembly3_Z  TM=7.717E-01  e=4.157E+00  Rhodospirillum rubrum
  5l8b-assembly1_J  TM=6.820E-01  e=3.917E+00  Rhodospirillum rubrum
  5l8b-assembly4_V  TM=6.789E-01  e=4.683E+00  Rhodospirillum rubrum
  5l89-assembly1_A  TM=6.795E-01  e=8.002E+00  Rhodospirillum rubrum

Secondary structure (DSSP, 8-state):
-THHHHHS------EEETTEEE--S----GGGSTHHHHHHHHHHHHHHHHHHHGGG---HHHHHHHHHHHHHHHHHHS--

Solvent-accessible surface area (backbone atoms only — not comparable to full-atom values): 5091 Å² total; per-residue (Å²): 127,73,67,58,54,73,78,50,64,72,77,80,62,70,58,66,59,94,89,44,74,58,81,88,72,83,86,70,57,61,87,82,40,68,62,60,61,52,52,53,50,52,51,53,48,54,44,49,55,51,63,69,45,53,84,76,52,80,52,66,67,60,47,52,54,54,49,53,50,44,51,53,49,47,53,69,76,56,73,128